Protein AF-A0A920HPY4-F1 (afdb_monomer_lite)

pLDDT: mean 88.96, std 8.1, range [47.12, 95.81]

Structure (mmCIF, N/CA/C/O backbone):
data_AF-A0A920HPY4-F1
#
_entry.id   AF-A0A920HPY4-F1
#
loop_
_atom_site.group_PDB
_atom_site.id
_atom_site.type_symbol
_atom_site.label_atom_id
_atom_site.label_alt_id
_atom_site.label_comp_id
_atom_site.label_asym_id
_atom_site.label_entity_id
_atom_site.label_seq_id
_atom_site.pdbx_PDB_ins_code
_atom_site.Cartn_x
_atom_site.Cartn_y
_atom_site.Cartn_z
_atom_site.occupancy
_atom_site.B_iso_or_equiv
_atom_site.auth_seq_id
_atom_site.auth_comp_id
_atom_site.auth_asym_id
_atom_site.auth_atom_id
_atom_site.pdbx_PDB_model_num
ATOM 1 N N . MET A 1 1 ? 5.717 0.192 -19.640 1.00 82.31 1 MET A N 1
ATOM 2 C CA . MET A 1 1 ? 5.993 -0.765 -18.540 1.00 82.31 1 MET A CA 1
ATOM 3 C C . MET A 1 1 ? 5.248 -0.284 -17.305 1.00 82.31 1 MET A C 1
ATOM 5 O O . MET A 1 1 ? 4.832 0.869 -17.298 1.00 82.31 1 MET A O 1
ATOM 9 N N . GLY A 1 2 ? 5.012 -1.137 -16.309 1.00 85.44 2 GLY A N 1
ATOM 10 C CA . GLY A 1 2 ? 4.212 -0.759 -15.142 1.00 85.44 2 GLY A CA 1
ATOM 11 C C . GLY A 1 2 ? 4.773 -1.326 -13.850 1.00 85.44 2 GLY A C 1
ATOM 12 O O . GLY A 1 2 ? 5.313 -2.430 -13.838 1.00 85.44 2 GLY A O 1
ATOM 13 N N . VAL A 1 3 ? 4.640 -0.555 -12.778 1.00 90.12 3 VAL A N 1
ATOM 14 C CA . VAL A 1 3 ? 4.828 -1.017 -11.405 1.00 90.12 3 VAL A CA 1
ATOM 15 C C . VAL A 1 3 ? 3.483 -0.964 -10.700 1.00 90.12 3 VAL A C 1
ATOM 17 O O . VAL A 1 3 ? 2.738 0.003 -10.834 1.00 90.12 3 VAL A O 1
ATOM 20 N N . SER A 1 4 ? 3.153 -2.015 -9.965 1.00 93.38 4 SER A N 1
ATOM 21 C CA . SER A 1 4 ? 1.941 -2.089 -9.157 1.00 93.38 4 SER A CA 1
ATOM 22 C C . SER A 1 4 ? 2.309 -2.535 -7.761 1.00 93.38 4 SER A C 1
ATOM 24 O O . SER A 1 4 ? 3.167 -3.403 -7.598 1.00 93.38 4 SER A O 1
ATOM 26 N N . THR A 1 5 ? 1.645 -1.976 -6.760 1.00 93.00 5 THR A N 1
ATOM 27 C CA . THR A 1 5 ? 1.820 -2.423 -5.385 1.00 93.00 5 THR A CA 1
ATOM 28 C C . THR A 1 5 ? 0.496 -2.403 -4.644 1.00 93.00 5 THR A C 1
ATOM 30 O O . THR A 1 5 ? -0.421 -1.641 -4.959 1.00 93.00 5 THR A O 1
ATOM 33 N N . THR A 1 6 ? 0.399 -3.300 -3.674 1.00 94.25 6 THR A N 1
ATOM 34 C CA . THR A 1 6 ? -0.741 -3.434 -2.779 1.00 94.25 6 THR A CA 1
ATOM 35 C C . THR A 1 6 ? -0.218 -3.368 -1.359 1.00 94.25 6 THR A C 1
ATOM 37 O O . THR A 1 6 ? 0.641 -4.159 -0.974 1.00 94.25 6 THR A O 1
ATOM 40 N N . VAL A 1 7 ? -0.748 -2.434 -0.578 1.00 94.12 7 VAL A N 1
ATOM 41 C CA . VAL A 1 7 ? -0.398 -2.253 0.828 1.00 94.12 7 VAL A CA 1
ATOM 42 C C . VAL A 1 7 ? -1.628 -2.535 1.672 1.00 94.12 7 VAL A C 1
ATOM 44 O O . VAL A 1 7 ? -2.631 -1.831 1.584 1.00 94.12 7 VAL A O 1
ATOM 47 N N . ILE A 1 8 ? -1.540 -3.565 2.508 1.00 95.31 8 ILE A N 1
ATOM 48 C CA . ILE A 1 8 ? -2.555 -3.882 3.514 1.00 95.31 8 ILE A CA 1
ATOM 49 C C . ILE A 1 8 ? -2.054 -3.341 4.849 1.00 95.31 8 ILE A C 1
ATOM 51 O O . ILE A 1 8 ? -0.946 -3.669 5.278 1.00 95.31 8 ILE A O 1
ATOM 55 N N . PHE A 1 9 ? -2.860 -2.520 5.517 1.00 92.81 9 PHE A N 1
ATOM 56 C CA . PHE A 1 9 ? -2.497 -1.917 6.796 1.00 92.81 9 PHE A CA 1
ATOM 57 C C . PHE A 1 9 ? -3.608 -2.078 7.833 1.00 92.81 9 PHE A C 1
ATOM 59 O O . PHE A 1 9 ? -4.792 -2.204 7.519 1.00 92.81 9 PHE A O 1
ATOM 66 N N . LYS A 1 10 ? -3.200 -2.088 9.105 1.00 93.62 10 LYS A N 1
ATOM 67 C CA . LYS A 1 10 ? -4.082 -2.306 10.253 1.00 93.62 10 LYS A CA 1
ATOM 68 C C . LYS A 1 10 ? -3.765 -1.334 11.382 1.00 93.62 10 LYS A C 1
ATOM 70 O O . LYS A 1 10 ? -2.599 -1.129 11.711 1.00 93.62 10 LYS A O 1
ATOM 75 N N . ILE A 1 11 ? -4.805 -0.777 11.996 1.00 91.19 11 ILE A N 1
ATOM 76 C CA . ILE A 1 11 ? -4.701 0.037 13.211 1.00 91.19 11 ILE A CA 1
ATOM 77 C C . ILE A 1 11 ? -5.072 -0.844 14.398 1.00 91.19 11 ILE A C 1
ATOM 79 O O . ILE A 1 11 ? -6.090 -1.542 14.373 1.00 91.19 11 ILE A O 1
ATOM 83 N N . ARG A 1 12 ? -4.252 -0.798 15.445 1.00 91.88 12 ARG A N 1
ATOM 84 C CA . ARG A 1 12 ? -4.478 -1.497 16.713 1.00 91.88 12 ARG A CA 1
ATOM 85 C C . ARG A 1 12 ? -4.642 -0.492 17.842 1.00 91.88 12 ARG A C 1
ATOM 87 O O . ARG A 1 12 ? -4.118 0.619 17.765 1.00 91.88 12 ARG A O 1
ATOM 94 N N . LYS A 1 13 ? -5.372 -0.879 18.885 1.00 90.50 13 LYS A N 1
ATOM 95 C CA . LYS A 1 13 ? -5.488 -0.063 20.096 1.00 90.50 13 LYS A CA 1
ATOM 96 C C . LYS A 1 13 ? -4.136 -0.049 20.825 1.00 90.50 13 LYS A C 1
ATOM 98 O O . LYS A 1 13 ? -3.537 -1.098 21.033 1.00 90.50 13 LYS A O 1
ATOM 103 N N . ILE A 1 14 ? -3.664 1.128 21.239 1.00 81.94 14 ILE A N 1
ATOM 104 C CA . ILE A 1 14 ? -2.504 1.241 22.137 1.00 81.94 14 ILE A CA 1
ATOM 105 C C . ILE A 1 14 ? -2.832 0.424 23.399 1.00 81.94 14 ILE A C 1
ATOM 107 O O . ILE A 1 14 ? -3.841 0.686 24.050 1.00 81.94 14 ILE A O 1
ATOM 111 N N . ASN A 1 15 ? -2.035 -0.607 23.692 1.00 86.06 15 ASN A N 1
ATOM 112 C CA . ASN A 1 15 ? -2.197 -1.568 24.801 1.00 86.06 15 ASN A CA 1
ATOM 113 C C . ASN A 1 15 ? -3.210 -2.713 24.597 1.00 86.06 15 ASN A C 1
ATOM 115 O O . ASN A 1 15 ? -3.599 -3.369 25.561 1.00 86.06 15 ASN A O 1
ATOM 119 N N . SER A 1 16 ? -3.650 -2.992 23.369 1.00 82.69 16 SER A N 1
ATOM 120 C CA . SER A 1 16 ? -4.381 -4.227 23.064 1.00 82.69 16 SER A CA 1
ATOM 121 C C . SER A 1 16 ? -4.086 -4.679 21.640 1.00 82.69 16 SER A C 1
ATOM 123 O O . SER A 1 16 ? -4.130 -3.881 20.708 1.00 82.69 16 SER A O 1
ATOM 125 N N . ASP A 1 17 ? -3.882 -5.980 21.435 1.00 84.56 17 ASP A N 1
ATOM 126 C CA . ASP A 1 17 ? -3.757 -6.547 20.085 1.00 84.56 17 ASP A CA 1
ATOM 127 C C . ASP A 1 17 ? -5.059 -6.505 19.273 1.00 84.56 17 ASP A C 1
ATOM 129 O O . ASP A 1 17 ? -5.094 -6.914 18.109 1.00 84.56 17 ASP A O 1
ATOM 133 N N . LYS A 1 18 ? -6.133 -5.951 19.846 1.00 91.75 18 L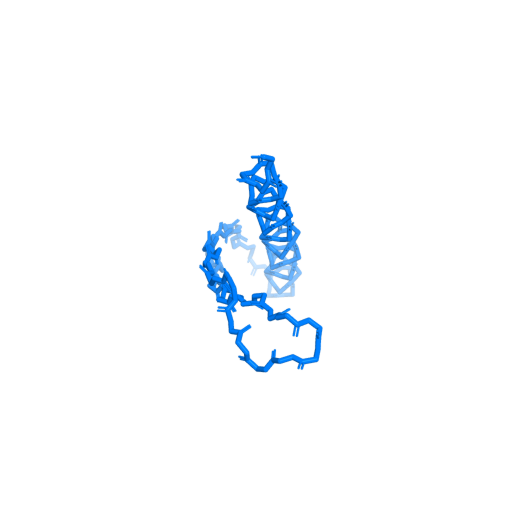YS A N 1
ATOM 134 C CA . LYS A 1 18 ? -7.383 -5.709 19.139 1.00 91.75 18 LYS A CA 1
ATOM 135 C C . LYS A 1 18 ? -7.155 -4.769 17.952 1.00 91.75 18 LYS A C 1
ATOM 137 O O . LYS A 1 18 ? -6.880 -3.574 18.109 1.00 91.75 18 LYS A O 1
ATOM 142 N N . VAL A 1 19 ? -7.335 -5.321 16.756 1.00 90.94 19 VAL A N 1
ATOM 143 C CA . VAL A 1 19 ? -7.398 -4.574 15.499 1.00 90.94 19 VAL A CA 1
ATOM 144 C C . VAL A 1 19 ? -8.720 -3.814 15.452 1.00 90.94 19 VAL A C 1
ATOM 146 O O . VAL A 1 19 ? -9.789 -4.407 15.578 1.00 90.94 19 VAL A O 1
ATOM 149 N N . ILE A 1 20 ? -8.640 -2.495 15.306 1.00 90.44 20 ILE A N 1
ATOM 150 C CA . ILE A 1 20 ? -9.807 -1.599 15.255 1.00 90.44 20 ILE A CA 1
ATOM 151 C C . ILE A 1 20 ? -10.126 -1.138 13.833 1.00 90.44 20 ILE A C 1
ATOM 153 O O . ILE A 1 20 ? -11.230 -0.678 13.566 1.00 90.44 20 ILE A O 1
ATOM 157 N N . PHE A 1 21 ? -9.172 -1.279 12.915 1.00 89.94 21 PHE A N 1
ATOM 158 C CA . PHE A 1 21 ? -9.349 -0.939 11.512 1.00 89.94 21 PHE A CA 1
ATOM 159 C C . PHE A 1 21 ? -8.395 -1.770 10.662 1.00 89.94 21 PHE A C 1
ATOM 161 O O . PHE A 1 21 ? -7.243 -1.990 11.041 1.00 89.94 21 PHE A O 1
ATOM 168 N N . THR A 1 22 ? -8.861 -2.237 9.512 1.00 93.00 22 THR A N 1
ATOM 169 C CA . THR A 1 22 ? -8.035 -2.868 8.481 1.00 93.00 22 THR A CA 1
ATOM 170 C C . THR A 1 22 ? -8.488 -2.333 7.145 1.00 93.00 22 THR A C 1
ATOM 172 O O . THR A 1 22 ? -9.687 -2.241 6.895 1.00 93.00 22 THR A O 1
ATOM 175 N N . SER A 1 23 ? -7.529 -1.958 6.313 1.00 93.38 23 SER A N 1
ATOM 176 C CA . SER A 1 23 ? -7.811 -1.484 4.971 1.00 93.38 23 SER A CA 1
ATOM 177 C C . SER A 1 23 ? -6.655 -1.801 4.037 1.00 93.38 23 SER A C 1
ATOM 179 O O . SER A 1 23 ? -5.581 -2.252 4.448 1.00 93.38 23 SER A O 1
ATOM 181 N N . GLN A 1 24 ? -6.912 -1.577 2.760 1.00 94.81 24 GLN A N 1
ATOM 182 C CA . GLN A 1 24 ? -6.005 -1.845 1.669 1.00 94.81 24 GLN A CA 1
ATOM 183 C C . GLN A 1 24 ? -5.906 -0.601 0.791 1.00 94.81 24 GLN A C 1
ATOM 185 O O . GLN A 1 24 ? -6.898 0.078 0.527 1.00 94.81 24 GLN A O 1
ATOM 190 N N . SER A 1 25 ? -4.693 -0.313 0.339 1.00 93.56 25 SER A N 1
ATOM 191 C CA . SER A 1 25 ? -4.417 0.680 -0.690 1.00 93.56 25 SER A CA 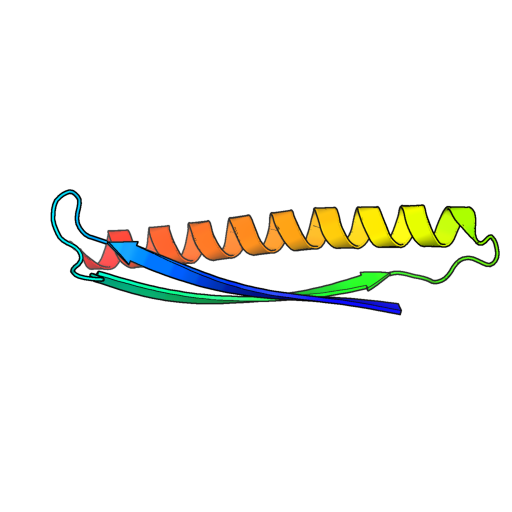1
ATOM 192 C C . SER A 1 25 ? -3.734 -0.020 -1.858 1.00 93.56 25 SER A C 1
ATOM 194 O O . SER A 1 25 ? -2.765 -0.763 -1.672 1.00 93.56 25 SER A O 1
ATOM 196 N N . ILE A 1 26 ? -4.283 0.161 -3.054 1.00 93.75 26 ILE A N 1
ATOM 197 C CA . ILE A 1 26 ? -3.798 -0.456 -4.288 1.00 93.75 26 ILE A CA 1
ATOM 198 C C . ILE A 1 26 ? -3.472 0.672 -5.247 1.00 93.75 26 ILE A C 1
ATOM 200 O O . ILE A 1 26 ? -4.288 1.567 -5.461 1.00 93.75 26 ILE A O 1
ATOM 204 N N . GLY A 1 27 ? -2.296 0.609 -5.855 1.00 91.75 27 GLY A N 1
ATOM 205 C CA . GLY A 1 27 ? -1.909 1.571 -6.867 1.00 91.75 27 GLY A CA 1
ATOM 206 C C . GLY A 1 27 ? -1.068 0.925 -7.948 1.00 91.75 27 GLY A C 1
ATOM 207 O O . GLY A 1 27 ? -0.361 -0.063 -7.730 1.00 91.75 27 GLY A O 1
ATOM 208 N N . SER A 1 28 ? -1.127 1.522 -9.128 1.00 91.38 28 SER A N 1
ATOM 209 C CA . SER A 1 28 ? -0.206 1.216 -10.208 1.00 91.38 28 SER A CA 1
ATOM 210 C C . SER A 1 28 ? 0.269 2.507 -10.845 1.00 91.38 28 SER A C 1
ATOM 212 O O . SER A 1 28 ? -0.447 3.507 -10.853 1.00 91.38 28 SER A O 1
ATOM 214 N N . ASN A 1 29 ? 1.499 2.487 -11.336 1.00 90.94 29 ASN A N 1
ATOM 215 C CA . ASN A 1 29 ? 2.070 3.589 -12.078 1.00 90.94 29 ASN A CA 1
ATOM 216 C C . ASN A 1 29 ? 2.768 3.049 -13.323 1.00 90.94 29 ASN A C 1
ATOM 218 O O . ASN A 1 29 ? 3.550 2.094 -13.260 1.00 90.94 29 ASN A O 1
ATOM 222 N N . ALA A 1 30 ? 2.454 3.650 -14.464 1.00 90.50 30 ALA A N 1
ATOM 223 C CA . ALA A 1 30 ? 3.062 3.308 -15.734 1.00 90.50 30 ALA A CA 1
ATOM 224 C C . ALA A 1 30 ? 4.252 4.228 -16.002 1.00 90.50 30 ALA A C 1
ATOM 226 O O . ALA A 1 30 ? 4.245 5.405 -15.650 1.00 90.50 30 ALA A O 1
ATOM 227 N N . PHE A 1 31 ? 5.269 3.690 -16.664 1.00 89.25 31 PHE A N 1
ATOM 228 C CA . PHE A 1 31 ? 6.405 4.469 -17.130 1.00 89.25 31 PHE A CA 1
ATOM 229 C C . PHE A 1 31 ? 6.839 4.025 -18.521 1.00 89.25 31 PHE A C 1
ATOM 231 O O . PHE A 1 31 ? 6.652 2.870 -18.943 1.00 89.25 31 PHE A O 1
ATOM 238 N N . ASN A 1 32 ? 7.406 4.986 -19.241 1.00 86.50 32 ASN A N 1
ATOM 239 C CA . ASN A 1 32 ? 7.845 4.799 -20.610 1.00 86.50 32 ASN A CA 1
ATOM 240 C C . ASN A 1 32 ? 9.167 4.040 -20.638 1.00 86.50 32 ASN A C 1
ATOM 242 O O . ASN A 1 32 ? 10.053 4.273 -19.817 1.00 86.50 32 ASN A O 1
ATOM 246 N N . ARG A 1 33 ? 9.285 3.123 -21.600 1.00 81.69 33 ARG A N 1
ATOM 247 C CA . ARG A 1 33 ? 10.549 2.453 -21.891 1.00 81.69 33 ARG A CA 1
ATOM 248 C C . ARG A 1 33 ? 11.395 3.384 -22.755 1.00 81.69 33 ARG A C 1
ATOM 250 O O . ARG A 1 33 ? 10.929 3.855 -23.787 1.00 81.69 33 ARG A O 1
ATOM 257 N N . ILE A 1 34 ? 12.621 3.620 -22.326 1.00 84.69 34 ILE A N 1
ATOM 258 C CA . ILE A 1 34 ? 13.655 4.376 -23.025 1.00 84.69 34 ILE A CA 1
ATOM 259 C C . ILE A 1 34 ? 14.615 3.362 -23.671 1.00 84.69 34 ILE A C 1
ATOM 261 O O . ILE A 1 34 ? 14.764 2.239 -23.182 1.00 84.69 34 ILE A O 1
ATOM 265 N N . ALA A 1 35 ? 15.224 3.703 -24.808 1.00 79.56 35 ALA A N 1
ATOM 266 C CA . ALA A 1 35 ? 16.117 2.788 -25.528 1.00 79.56 35 ALA A CA 1
ATOM 267 C C . ALA A 1 35 ? 17.355 2.402 -24.693 1.00 79.56 35 ALA A C 1
ATOM 269 O O . ALA A 1 35 ? 17.825 1.267 -24.757 1.00 79.56 35 ALA A O 1
ATOM 270 N N . GLU A 1 36 ? 17.843 3.327 -23.867 1.00 83.81 36 GLU A N 1
ATOM 271 C CA . GLU A 1 36 ? 19.027 3.144 -23.032 1.00 83.81 36 GLU A CA 1
ATOM 272 C C . GLU A 1 36 ? 18.692 2.367 -21.742 1.00 83.81 36 GLU A C 1
ATOM 274 O O . GLU A 1 36 ? 17.790 2.763 -20.994 1.00 83.81 36 GLU A O 1
ATOM 279 N N . PRO A 1 37 ? 19.422 1.278 -21.426 1.00 78.75 37 PRO A N 1
ATOM 280 C CA . PRO 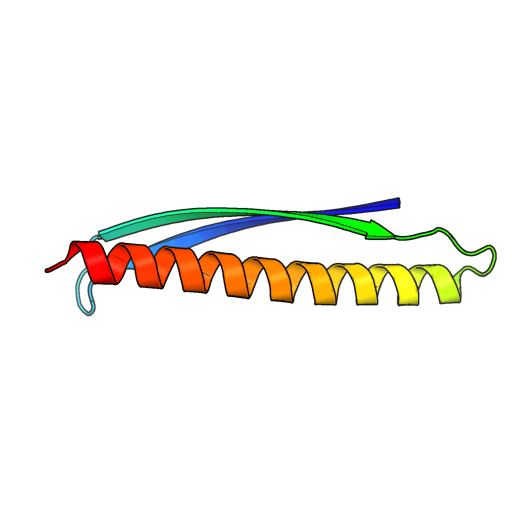A 1 37 ? 19.126 0.427 -20.271 1.00 78.75 37 PRO A CA 1
ATOM 281 C C . PRO A 1 37 ? 19.155 1.160 -18.925 1.00 78.75 37 PRO A C 1
ATOM 283 O O . PRO A 1 37 ? 18.280 0.939 -18.093 1.00 78.75 37 PRO A O 1
ATOM 286 N N . TYR A 1 38 ? 20.118 2.063 -18.718 1.00 83.38 38 TYR A N 1
ATOM 287 C CA . TYR A 1 38 ? 20.240 2.819 -17.467 1.00 83.38 38 TYR A CA 1
ATOM 288 C C . TYR A 1 38 ? 19.056 3.775 -17.256 1.00 83.38 38 TYR A C 1
ATOM 290 O O . TYR A 1 38 ? 18.483 3.847 -16.168 1.00 83.38 38 TYR A O 1
ATOM 298 N N . SER A 1 39 ? 18.619 4.441 -18.326 1.00 84.88 39 SER A N 1
ATOM 299 C CA . SER A 1 39 ? 17.474 5.355 -18.315 1.00 84.88 39 SER A CA 1
ATOM 300 C C . SER A 1 39 ? 16.163 4.640 -17.951 1.00 84.88 39 SER A C 1
ATOM 302 O O . SER A 1 39 ? 15.291 5.236 -17.319 1.00 84.88 39 SER A O 1
ATOM 304 N N . ASN A 1 40 ? 16.034 3.343 -18.267 1.00 87.06 40 ASN A N 1
ATOM 305 C CA . ASN A 1 40 ? 14.883 2.533 -17.848 1.00 87.06 40 ASN A CA 1
ATOM 306 C C . ASN A 1 40 ? 14.833 2.294 -16.338 1.00 87.06 40 ASN A C 1
ATOM 308 O O . ASN A 1 40 ? 13.749 2.362 -15.759 1.00 87.06 40 ASN A O 1
ATOM 312 N N . GLU A 1 41 ? 15.973 2.022 -15.698 1.00 87.62 41 GLU A N 1
ATOM 313 C CA . GLU A 1 41 ? 16.023 1.822 -14.244 1.00 87.62 41 GLU A CA 1
ATOM 314 C C . GLU A 1 41 ? 15.719 3.124 -13.498 1.00 87.62 41 GLU A C 1
ATOM 316 O O . GLU A 1 41 ? 14.961 3.122 -12.527 1.00 87.62 41 GLU A O 1
ATOM 321 N N . VAL A 1 42 ? 16.211 4.262 -13.999 1.00 91.00 42 VAL A N 1
ATOM 322 C CA . VAL A 1 42 ? 15.863 5.584 -13.453 1.00 91.00 42 VAL A CA 1
ATOM 323 C C . VAL A 1 42 ? 14.358 5.847 -13.572 1.00 91.00 42 VAL A C 1
ATOM 325 O O . VAL A 1 42 ? 13.718 6.192 -12.578 1.00 91.00 42 VAL A O 1
ATOM 328 N N . ALA A 1 43 ? 13.768 5.625 -14.751 1.00 89.88 43 ALA A N 1
ATOM 329 C CA . ALA A 1 43 ? 12.333 5.820 -14.974 1.00 89.88 43 ALA A CA 1
ATOM 330 C C . ALA A 1 43 ? 11.467 4.888 -14.107 1.00 89.88 43 ALA A C 1
ATOM 332 O O . ALA A 1 43 ? 10.429 5.298 -13.586 1.00 89.88 43 ALA A O 1
ATOM 333 N N . LYS A 1 44 ? 11.907 3.642 -13.907 1.00 91.62 44 LYS A N 1
ATOM 334 C CA . LYS A 1 44 ? 11.250 2.678 -13.019 1.00 91.62 44 LYS A CA 1
ATOM 335 C C . LYS A 1 44 ? 11.297 3.132 -11.559 1.00 91.62 44 LYS A C 1
ATOM 337 O O . LYS A 1 44 ? 10.270 3.094 -10.885 1.00 91.62 44 LYS A O 1
ATOM 342 N N . ASN A 1 45 ? 12.454 3.579 -11.074 1.00 92.44 45 ASN A N 1
ATOM 343 C CA . ASN A 1 45 ? 12.618 4.042 -9.693 1.00 92.44 45 ASN A CA 1
ATOM 344 C C . ASN A 1 45 ? 11.805 5.312 -9.411 1.00 92.44 45 ASN A C 1
ATOM 346 O O . ASN A 1 45 ? 11.161 5.405 -8.365 1.00 92.44 45 ASN A O 1
ATOM 350 N N . ASP A 1 46 ? 11.753 6.250 -10.360 1.00 92.81 46 ASP A N 1
ATOM 351 C CA . ASP A 1 46 ? 10.858 7.410 -10.285 1.00 92.81 46 ASP A CA 1
ATOM 352 C C . ASP A 1 46 ? 9.382 6.979 -10.215 1.00 92.81 46 ASP A C 1
ATOM 354 O O . ASP A 1 46 ? 8.631 7.445 -9.352 1.00 92.81 46 ASP A O 1
ATOM 358 N N . ALA A 1 47 ? 8.972 6.019 -11.051 1.00 92.94 47 ALA A N 1
ATOM 359 C CA . ALA A 1 47 ? 7.610 5.494 -11.037 1.00 92.94 47 ALA A CA 1
ATOM 360 C C . ALA A 1 47 ? 7.243 4.836 -9.696 1.00 92.94 47 ALA A C 1
ATOM 362 O O . ALA A 1 47 ? 6.128 5.042 -9.208 1.00 92.94 47 ALA A O 1
ATOM 363 N N . ILE A 1 48 ? 8.178 4.097 -9.085 1.00 94.50 48 ILE A N 1
ATOM 364 C CA . ILE A 1 48 ? 8.031 3.488 -7.753 1.00 94.50 48 ILE A CA 1
ATOM 365 C C . ILE A 1 48 ? 7.918 4.564 -6.670 1.00 94.50 48 ILE A C 1
ATOM 367 O O . ILE A 1 48 ? 7.053 4.462 -5.797 1.00 94.50 48 ILE A O 1
ATOM 371 N N . SER A 1 49 ? 8.759 5.598 -6.723 1.00 95.00 49 SER A N 1
ATOM 372 C CA . SER A 1 49 ? 8.741 6.699 -5.756 1.00 95.00 49 SER A CA 1
ATOM 373 C C . SER A 1 49 ? 7.394 7.427 -5.781 1.00 95.00 49 SER A C 1
ATOM 375 O O . SER A 1 49 ? 6.707 7.510 -4.760 1.00 95.00 49 SER A O 1
ATOM 377 N N . LYS A 1 50 ? 6.934 7.821 -6.976 1.00 94.56 50 LYS A N 1
ATOM 378 C CA . LYS A 1 50 ? 5.617 8.446 -7.182 1.00 94.56 50 LYS A CA 1
ATOM 379 C C . LYS A 1 50 ? 4.472 7.556 -6.705 1.00 94.56 50 LYS A C 1
ATOM 381 O O . LYS A 1 50 ? 3.585 8.032 -6.000 1.00 94.56 50 LYS A O 1
ATOM 386 N N . LEU A 1 51 ? 4.514 6.262 -7.034 1.00 95.44 51 LEU A N 1
ATOM 387 C CA . LEU A 1 51 ? 3.511 5.294 -6.585 1.00 95.44 51 LEU A CA 1
ATOM 388 C C . LEU A 1 51 ? 3.462 5.201 -5.052 1.00 95.44 51 LEU A C 1
ATOM 390 O O . LEU A 1 51 ? 2.380 5.192 -4.465 1.00 95.44 51 LEU A O 1
ATOM 394 N N . SER A 1 52 ? 4.625 5.185 -4.401 1.00 94.00 52 SER A N 1
ATOM 395 C CA . SER 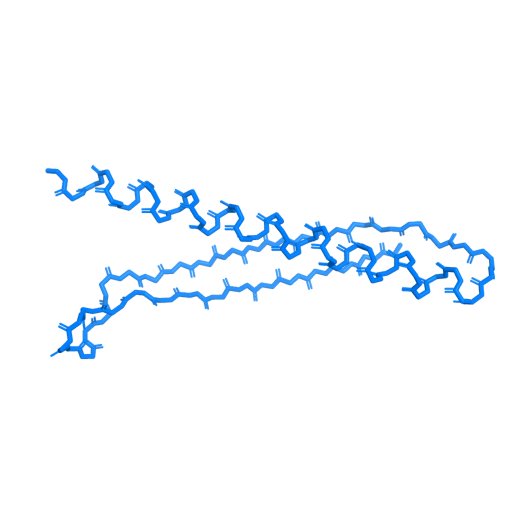A 1 52 ? 4.738 5.133 -2.940 1.00 94.00 52 SER A CA 1
ATOM 396 C C . SER A 1 52 ? 4.128 6.373 -2.286 1.00 94.00 52 SER A C 1
ATOM 398 O O . SER A 1 52 ? 3.361 6.257 -1.329 1.00 94.00 52 SER A O 1
ATOM 400 N N . THR A 1 53 ? 4.398 7.559 -2.836 1.00 95.62 53 THR A N 1
ATOM 401 C CA . THR A 1 53 ? 3.795 8.815 -2.378 1.00 95.62 53 THR A CA 1
ATOM 402 C C . THR A 1 53 ? 2.274 8.814 -2.548 1.00 95.62 53 THR A C 1
ATOM 404 O O . THR A 1 53 ? 1.556 9.178 -1.615 1.00 95.62 53 THR A O 1
ATOM 407 N N . SER A 1 54 ? 1.761 8.366 -3.698 1.00 95.31 54 SER A N 1
ATOM 408 C CA . SER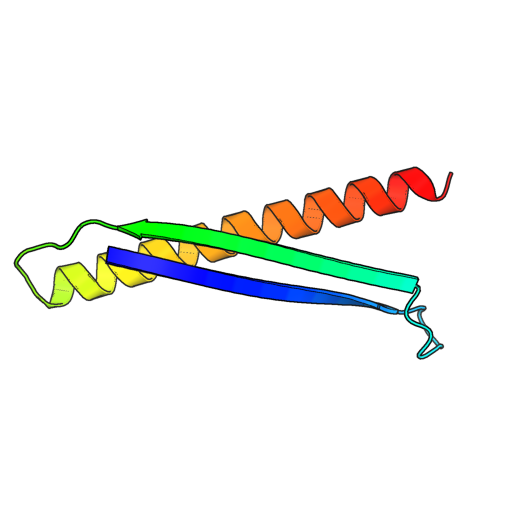 A 1 54 ? 0.316 8.267 -3.940 1.00 95.31 54 SER A CA 1
ATOM 409 C C . SER A 1 54 ? -0.376 7.340 -2.941 1.00 95.31 54 SER A C 1
ATOM 411 O O . SER A 1 54 ? -1.408 7.711 -2.384 1.00 95.31 54 SER A O 1
ATOM 413 N N . ILE A 1 55 ? 0.213 6.178 -2.653 1.00 95.75 55 ILE A N 1
ATOM 414 C CA . ILE A 1 55 ? -0.329 5.245 -1.657 1.00 95.75 55 ILE A CA 1
ATOM 415 C C . ILE A 1 55 ? -0.283 5.837 -0.250 1.00 95.75 55 ILE A C 1
ATOM 417 O O . ILE A 1 55 ? -1.253 5.715 0.494 1.00 95.75 55 ILE A O 1
ATOM 421 N N . ALA A 1 56 ? 0.793 6.531 0.123 1.00 94.81 56 ALA A N 1
ATOM 422 C CA . ALA A 1 56 ? 0.862 7.198 1.420 1.00 94.81 56 ALA A CA 1
ATOM 423 C C . ALA A 1 56 ? -0.253 8.248 1.584 1.00 94.81 56 ALA A C 1
ATOM 425 O O . ALA A 1 56 ? -0.879 8.329 2.646 1.00 94.81 56 ALA A O 1
ATOM 426 N N . TYR A 1 57 ? -0.546 9.024 0.534 1.00 95.81 57 TYR A N 1
ATOM 427 C CA . TYR A 1 57 ? -1.660 9.973 0.550 1.00 95.81 57 TYR A CA 1
ATOM 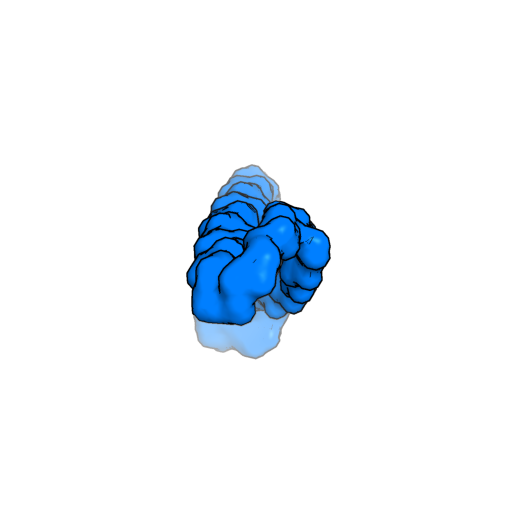428 C C . TYR A 1 57 ? -3.024 9.290 0.629 1.00 95.81 57 TYR A C 1
ATOM 430 O O . TYR A 1 57 ? -3.883 9.763 1.375 1.00 95.81 57 TYR A O 1
ATOM 438 N N . ASP A 1 58 ? -3.218 8.187 -0.089 1.00 94.69 58 ASP A N 1
ATOM 439 C CA . ASP A 1 58 ? -4.449 7.404 -0.013 1.00 94.69 58 ASP A CA 1
ATOM 440 C C . ASP A 1 58 ? -4.667 6.850 1.404 1.00 94.69 58 ASP A C 1
ATOM 442 O O . ASP A 1 58 ? -5.692 7.131 2.025 1.00 94.69 58 ASP A O 1
ATOM 446 N N . ILE A 1 59 ? -3.656 6.197 1.989 1.00 94.75 59 ILE A N 1
ATOM 447 C CA . ILE A 1 59 ? -3.690 5.718 3.381 1.00 94.75 59 ILE A CA 1
ATOM 448 C C . ILE A 1 59 ? -4.026 6.868 4.337 1.00 94.75 59 ILE A C 1
ATOM 450 O O . ILE A 1 59 ? -4.924 6.737 5.170 1.00 94.75 59 ILE A O 1
ATOM 454 N N . ARG A 1 60 ? -3.366 8.027 4.204 1.00 94.19 60 ARG A N 1
ATOM 455 C CA . ARG A 1 60 ? -3.656 9.214 5.027 1.00 94.19 60 ARG A CA 1
ATOM 456 C C . ARG A 1 60 ? -5.121 9.641 4.915 1.00 94.19 60 ARG A C 1
ATOM 458 O O . ARG A 1 60 ? -5.743 9.952 5.930 1.00 94.19 60 ARG A O 1
ATOM 465 N N . ASN A 1 61 ? -5.676 9.661 3.707 1.00 94.00 61 ASN A N 1
ATOM 466 C CA . ASN A 1 61 ? -7.067 10.043 3.479 1.00 94.00 61 ASN A CA 1
ATOM 467 C C . ASN A 1 61 ? -8.035 9.017 4.088 1.00 94.00 61 ASN A C 1
ATOM 469 O O . ASN A 1 61 ? -8.995 9.411 4.751 1.00 94.00 61 ASN A O 1
ATOM 473 N N . GLN A 1 62 ? -7.756 7.718 3.948 1.00 93.12 62 GLN A N 1
ATOM 474 C CA . GLN A 1 62 ? -8.537 6.655 4.586 1.00 93.12 62 GLN A CA 1
ATOM 475 C C . GLN A 1 62 ? -8.529 6.789 6.119 1.00 93.12 62 GLN A C 1
ATOM 477 O O . GLN A 1 62 ? -9.578 6.683 6.757 1.00 93.12 62 GLN A O 1
ATOM 482 N N . LEU A 1 63 ? -7.374 7.108 6.712 1.00 91.75 63 LEU A N 1
ATOM 483 C CA . LEU A 1 63 ? -7.247 7.373 8.149 1.00 91.75 63 LEU A CA 1
ATOM 484 C C . LEU A 1 63 ? -8.033 8.618 8.585 1.00 91.75 63 LEU A C 1
ATOM 486 O O . LEU A 1 63 ? -8.702 8.590 9.618 1.00 91.75 63 LEU A O 1
ATOM 490 N N . ALA A 1 64 ? -7.995 9.697 7.800 1.00 91.75 64 ALA A N 1
ATOM 491 C CA . ALA A 1 64 ? -8.755 10.916 8.079 1.00 91.75 64 ALA A CA 1
ATOM 492 C C . ALA A 1 64 ? -10.277 10.707 7.968 1.00 91.75 64 ALA A C 1
ATOM 494 O O . ALA A 1 64 ? -11.051 11.316 8.707 1.00 91.75 64 ALA A O 1
ATOM 495 N N . LEU A 1 65 ? -10.730 9.841 7.059 1.00 89.19 65 LEU A N 1
ATOM 496 C CA . LEU A 1 65 ? -12.138 9.447 6.967 1.00 89.19 65 LEU A CA 1
ATOM 497 C C . LEU A 1 65 ? -12.554 8.574 8.153 1.00 89.19 65 LEU A C 1
ATOM 499 O O . LEU A 1 65 ? -13.635 8.769 8.707 1.00 89.19 65 LEU A O 1
ATOM 503 N N . TYR A 1 66 ? -11.692 7.646 8.569 1.00 87.44 66 TYR A N 1
ATOM 504 C CA . TYR A 1 66 ? -11.922 6.828 9.756 1.00 87.44 66 TYR A CA 1
ATOM 505 C C . TYR A 1 66 ? -12.023 7.685 11.026 1.00 87.44 66 TYR A C 1
ATOM 507 O O . TYR A 1 66 ? -12.965 7.513 11.796 1.00 87.44 66 TYR A O 1
ATOM 515 N N . SER A 1 67 ? -11.130 8.662 11.220 1.00 83.69 67 SER A N 1
ATOM 516 C CA . SER A 1 67 ? -11.172 9.540 12.399 1.00 83.69 67 SER A CA 1
ATOM 517 C C . SER A 1 67 ? -12.441 10.393 12.466 1.00 83.69 67 SER A C 1
ATOM 519 O O . SER A 1 67 ? -12.986 10.592 13.548 1.00 83.69 67 SER A O 1
ATOM 521 N N . LYS A 1 68 ? -12.974 10.836 11.318 1.00 80.12 68 LYS A N 1
ATOM 522 C CA . LYS A 1 68 ? -14.257 11.556 11.251 1.00 80.12 68 LYS A CA 1
ATOM 523 C C . LYS A 1 68 ? -15.466 10.695 11.627 1.00 80.12 68 LYS A C 1
ATOM 525 O O . LYS A 1 68 ? -16.458 11.253 12.082 1.00 80.12 68 LYS A O 1
ATOM 530 N N . LYS A 1 69 ? -15.400 9.371 11.450 1.00 66.12 69 LYS A N 1
ATOM 531 C CA . LYS A 1 69 ? -16.475 8.440 11.840 1.00 66.12 69 LYS A CA 1
ATOM 532 C C . LYS A 1 69 ? -16.540 8.168 13.348 1.00 66.12 69 LYS A C 1
ATOM 534 O O . LYS A 1 69 ? -17.513 7.574 13.787 1.00 66.12 69 LYS A O 1
ATOM 539 N N . ILE A 1 70 ? -15.534 8.577 14.125 1.00 60.00 70 ILE A N 1
ATOM 540 C CA . ILE A 1 70 ? -15.476 8.374 15.587 1.00 60.00 70 ILE A CA 1
ATOM 541 C C . ILE A 1 70 ? -16.095 9.573 16.353 1.00 60.00 70 ILE A C 1
ATOM 543 O O . ILE A 1 70 ? -15.871 9.729 17.549 1.00 60.00 70 ILE A O 1
ATOM 547 N N . LYS A 1 71 ? -16.863 10.440 15.679 1.00 47.12 71 LYS A N 1
ATOM 548 C CA . LYS A 1 71 ? -17.628 11.513 16.335 1.00 47.12 71 LYS A CA 1
ATOM 549 C C . LYS A 1 71 ? -18.935 11.011 16.932 1.00 47.12 71 LYS A C 1
ATOM 551 O O . LYS A 1 71 ? -19.607 10.210 16.249 1.00 47.12 71 LYS A O 1
#

Sequence (71 aa):
MGVSTTVIFKIRKINSDKVIFTSQSIGSNAFNRIAEPYSNEVAKNDAISKLSTSIAYDIRNQLALYSKKIK

Radius of gyration: 16.75 Å; chains: 1; bounding box: 38×18×50 Å

Secondary structure (DSSP, 8-state):
-EEEEEEEEEEE-TTS--EEEEEEEEEEEE-PPPSSHHHHHHHHHHHHHHHHHHHHHHHHHHHHHHHHTT-

Foldseek 3Di:
DKDKDKDWDFDDDDPDNDTPDIDMDIDMFDFDDDPDPVVRVVRVVVRVVVRVVVSVVVVVVVVVVVVVVVD